Protein AF-D8V117-F1 (afdb_monomer)

Secondary structure (DSSP, 8-state):
-----HHHHHHHHTT------PPPHHHHHT-TTTHHHHHHHTTS---GGGSPPPPGGG-HHHHHHHHHHHHHHHHHHHHHTTS---HHHHHIIIIIS--

Organism: Heliothis virescens (NCBI:txid7102)

Nearest PDB structures (foldseek):
  8xok-assembly1_A  TM=5.931E-01  e=3.823E-03  Homo sapiens
  8iz8-assembly1_A  TM=5.152E-01  e=1.246E-03  Homo sapiens
  8xom-assembly1_A  TM=5.745E-01  e=3.823E-03  Homo sapiens
  8bwr-assembly1_A  TM=5.732E-01  e=3.823E-03  Homo sapiens
  8iz7-assembly1_A  TM=5.101E-01  e=5.679E-03  Homo sapiens

Structure (mmCIF, N/CA/C/O backbone):
data_AF-D8V117-F1
#
_entry.id   AF-D8V117-F1
#
loop_
_atom_site.group_PDB
_atom_site.id
_atom_site.type_symbol
_atom_site.label_atom_id
_atom_site.label_alt_id
_atom_site.label_comp_id
_atom_site.label_asym_id
_atom_site.label_entity_id
_atom_site.label_seq_id
_atom_site.pdbx_PDB_ins_code
_atom_site.Cartn_x
_atom_site.Cartn_y
_atom_site.Cartn_z
_atom_site.occupancy
_atom_site.B_iso_or_equiv
_atom_site.auth_seq_id
_atom_site.auth_comp_id
_atom_site.auth_asym_id
_atom_site.auth_atom_id
_atom_site.pdbx_PDB_model_num
ATOM 1 N N . MET A 1 1 ? 26.416 -51.433 -35.184 1.00 39.22 1 MET A N 1
ATOM 2 C CA . MET A 1 1 ? 25.433 -50.395 -34.805 1.00 39.22 1 MET A CA 1
ATOM 3 C C . MET A 1 1 ? 25.711 -50.003 -33.369 1.00 39.22 1 MET A C 1
ATOM 5 O O . MET A 1 1 ? 25.405 -50.771 -32.469 1.00 39.22 1 MET A O 1
ATOM 9 N N . GLY A 1 2 ? 26.419 -48.888 -33.180 1.00 43.41 2 GLY A N 1
ATOM 10 C CA . GLY A 1 2 ? 26.755 -48.360 -31.861 1.00 43.41 2 GLY A CA 1
ATOM 11 C C . GLY A 1 2 ? 25.537 -47.677 -31.257 1.00 43.41 2 GLY A C 1
ATOM 12 O O . GLY A 1 2 ? 24.941 -46.806 -31.883 1.00 43.41 2 GLY A O 1
ATOM 13 N N . VAL A 1 3 ? 25.145 -48.110 -30.064 1.00 50.38 3 VAL A N 1
ATOM 14 C CA . VAL A 1 3 ? 24.106 -47.445 -29.281 1.00 50.38 3 VAL A CA 1
ATOM 15 C C . VAL A 1 3 ? 24.774 -46.251 -28.606 1.00 50.38 3 VAL A C 1
ATOM 17 O O . VAL A 1 3 ? 25.422 -46.395 -27.571 1.00 50.38 3 VAL A O 1
ATOM 20 N N . GLU A 1 4 ? 24.692 -45.080 -29.236 1.00 49.06 4 GLU A N 1
ATOM 21 C CA . GLU A 1 4 ? 25.189 -43.843 -28.641 1.00 49.06 4 GLU A CA 1
ATOM 22 C C . GLU A 1 4 ? 24.379 -43.494 -27.389 1.00 49.06 4 GLU A C 1
ATOM 24 O O . GLU A 1 4 ? 23.152 -43.361 -27.391 1.00 49.06 4 GLU A O 1
ATOM 29 N N . ASN A 1 5 ? 25.119 -43.379 -26.291 1.00 55.41 5 ASN A N 1
ATOM 30 C CA . ASN A 1 5 ? 24.644 -43.112 -24.949 1.00 55.41 5 ASN A CA 1
ATOM 31 C C . ASN A 1 5 ? 24.207 -41.641 -24.825 1.00 55.41 5 ASN A C 1
ATOM 33 O O . ASN A 1 5 ? 24.985 -40.769 -24.436 1.00 55.41 5 ASN A O 1
ATOM 37 N N . LYS A 1 6 ? 22.933 -41.374 -25.138 1.00 52.19 6 LYS A N 1
ATOM 38 C CA . LYS A 1 6 ? 22.286 -40.054 -25.002 1.00 52.19 6 LYS A CA 1
ATOM 39 C C . LYS A 1 6 ? 22.298 -39.496 -23.568 1.00 52.19 6 LYS A C 1
ATOM 41 O O . LYS A 1 6 ? 22.046 -38.310 -23.384 1.00 52.19 6 LYS A O 1
ATOM 46 N N . ASN A 1 7 ? 22.632 -40.314 -22.565 1.00 48.72 7 ASN A N 1
ATOM 47 C CA . ASN A 1 7 ? 22.674 -39.902 -21.160 1.00 48.72 7 ASN A CA 1
ATOM 48 C C . ASN A 1 7 ? 23.983 -39.184 -20.789 1.00 48.72 7 ASN A C 1
ATOM 50 O O . ASN A 1 7 ? 24.019 -38.463 -19.797 1.00 48.72 7 ASN A O 1
ATOM 54 N N . ASN A 1 8 ? 25.054 -39.345 -21.579 1.00 49.50 8 ASN A N 1
ATOM 55 C CA . ASN A 1 8 ? 26.341 -38.699 -21.297 1.00 49.50 8 ASN A CA 1
ATOM 56 C C . ASN A 1 8 ? 26.422 -37.261 -21.846 1.00 49.50 8 ASN A C 1
ATOM 58 O O . ASN A 1 8 ? 27.095 -36.414 -21.268 1.00 49.50 8 ASN A O 1
A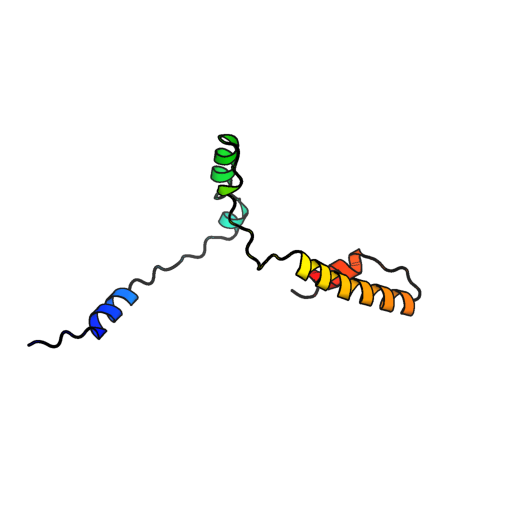TOM 62 N N . VAL A 1 9 ? 25.698 -36.965 -22.931 1.00 53.00 9 VAL A N 1
ATOM 63 C CA . VAL A 1 9 ? 25.672 -35.621 -23.542 1.00 53.00 9 VAL A CA 1
ATOM 64 C C . VAL A 1 9 ? 24.915 -34.631 -22.648 1.00 53.00 9 VAL A C 1
ATOM 66 O O . VAL A 1 9 ? 25.395 -33.531 -22.405 1.00 53.00 9 VAL A O 1
ATOM 69 N N . GLN A 1 10 ? 23.804 -35.064 -22.044 1.00 48.41 10 GLN A N 1
ATOM 70 C CA . GLN A 1 10 ? 23.004 -34.243 -21.122 1.00 48.41 10 GLN A CA 1
ATOM 71 C C . GLN A 1 10 ? 23.750 -33.926 -19.808 1.00 48.41 10 GLN A C 1
ATOM 73 O O . GLN A 1 10 ? 23.543 -32.873 -19.209 1.00 48.41 10 GLN A O 1
ATOM 78 N N . ASN A 1 11 ? 24.651 -34.811 -19.364 1.00 48.78 11 ASN A N 1
ATOM 79 C CA . ASN A 1 11 ? 25.415 -34.635 -18.123 1.00 48.78 11 ASN A CA 1
ATOM 80 C C . ASN A 1 11 ? 26.596 -33.651 -18.273 1.00 48.78 11 ASN A C 1
ATOM 82 O O . ASN A 1 11 ? 27.068 -33.088 -17.289 1.00 48.78 11 ASN A O 1
ATOM 86 N N . ALA A 1 12 ? 27.063 -33.403 -19.502 1.00 49.41 12 ALA A N 1
ATOM 87 C CA . ALA A 1 12 ? 28.132 -32.441 -19.773 1.00 49.41 12 ALA A CA 1
ATOM 88 C C . ALA A 1 12 ? 27.618 -30.988 -19.855 1.00 49.41 12 ALA A C 1
ATOM 90 O O . ALA A 1 12 ? 28.326 -30.054 -19.481 1.00 49.41 12 ALA A O 1
ATOM 91 N N . GLU A 1 13 ? 26.371 -30.788 -20.288 1.00 51.28 13 GLU A N 1
ATOM 92 C CA . GLU A 1 13 ? 25.769 -29.459 -20.476 1.00 51.28 13 GLU A CA 1
ATOM 93 C C . GLU A 1 13 ? 25.274 -28.834 -19.155 1.00 51.28 13 GLU A C 1
ATOM 95 O O . GLU A 1 13 ? 25.194 -27.611 -19.030 1.00 51.28 13 GLU A O 1
ATOM 100 N N . GLY A 1 14 ? 25.030 -29.658 -18.127 1.00 50.28 14 GLY A N 1
ATOM 101 C CA . GLY A 1 14 ? 24.667 -29.217 -16.773 1.00 50.28 14 GLY A CA 1
ATOM 102 C C . GLY A 1 14 ? 25.836 -28.713 -15.911 1.00 50.28 14 GLY A C 1
ATOM 103 O O . GLY A 1 14 ? 25.607 -28.157 -14.838 1.00 50.28 14 GLY A O 1
ATOM 104 N N . ALA A 1 15 ? 27.086 -28.872 -16.362 1.00 51.94 15 ALA A N 1
ATOM 105 C CA . ALA A 1 15 ? 28.285 -28.516 -15.594 1.00 51.94 15 ALA A CA 1
ATOM 106 C C . ALA A 1 15 ? 28.703 -27.036 -15.722 1.00 51.94 15 ALA A C 1
ATOM 108 O O . ALA A 1 15 ? 29.605 -26.580 -15.019 1.00 51.94 15 ALA A O 1
ATOM 109 N N . ALA A 1 16 ? 28.034 -26.251 -16.571 1.00 56.34 16 ALA A N 1
ATOM 110 C CA . ALA A 1 16 ? 28.245 -24.809 -16.679 1.00 56.34 16 ALA A CA 1
ATOM 111 C C . ALA A 1 16 ? 27.249 -24.040 -15.794 1.00 56.34 16 ALA A C 1
ATOM 113 O O . ALA A 1 16 ? 26.471 -23.208 -16.266 1.00 56.34 16 ALA A O 1
ATOM 114 N N . LEU A 1 17 ? 27.271 -24.310 -14.486 1.00 55.38 17 LEU A N 1
ATOM 115 C CA . LEU A 1 17 ? 26.579 -23.483 -13.499 1.00 55.38 17 LEU A CA 1
ATOM 116 C C . LEU A 1 17 ? 27.209 -22.083 -13.510 1.00 55.38 17 LEU A C 1
ATOM 118 O O . LEU A 1 17 ? 28.189 -21.812 -12.815 1.00 55.38 17 LEU A O 1
ATOM 122 N N . LYS A 1 18 ? 26.646 -21.177 -14.319 1.00 56.91 18 LYS A N 1
ATOM 123 C CA . LYS A 1 18 ? 26.919 -19.741 -14.233 1.00 56.91 18 LYS A CA 1
ATOM 124 C C . LYS A 1 18 ? 26.607 -19.309 -12.806 1.00 56.91 18 LYS A C 1
ATOM 126 O O . LYS A 1 18 ? 25.446 -19.227 -12.409 1.00 56.91 18 LYS A O 1
ATOM 131 N N . THR A 1 19 ? 27.649 -19.035 -12.033 1.00 61.16 19 THR A N 1
ATOM 132 C CA . THR A 1 19 ? 27.533 -18.460 -10.699 1.00 61.16 19 THR A CA 1
ATOM 133 C C . THR A 1 19 ? 26.869 -17.092 -10.833 1.00 61.16 19 THR A C 1
ATOM 135 O O . THR A 1 19 ? 27.489 -16.098 -11.209 1.00 61.16 19 THR A O 1
ATOM 138 N N . TYR A 1 20 ? 25.559 -17.034 -10.585 1.00 55.50 20 TYR A N 1
ATOM 139 C CA . TYR A 1 20 ? 24.810 -15.786 -10.641 1.00 55.50 20 TYR A CA 1
ATOM 140 C C . TYR A 1 20 ? 25.181 -14.961 -9.409 1.00 55.50 20 TYR A C 1
ATOM 142 O O . TYR A 1 20 ? 24.598 -15.091 -8.330 1.00 55.50 20 TYR A O 1
ATOM 150 N N . LYS A 1 21 ? 26.237 -14.159 -9.551 1.00 64.56 21 LYS A N 1
ATOM 151 C CA . LYS A 1 21 ? 26.727 -13.263 -8.507 1.00 64.56 21 LYS A CA 1
ATOM 152 C C . LYS A 1 21 ? 25.605 -12.272 -8.205 1.00 64.56 21 LYS A C 1
ATOM 154 O O . LYS A 1 21 ? 25.301 -11.410 -9.027 1.00 64.56 21 LYS A O 1
ATOM 159 N N . LYS A 1 22 ? 24.938 -12.441 -7.058 1.00 63.34 22 LYS A N 1
ATOM 160 C CA . LYS A 1 22 ? 23.845 -11.561 -6.627 1.00 63.34 22 LYS A CA 1
ATOM 161 C C . LYS A 1 22 ? 24.372 -10.119 -6.625 1.00 63.34 22 LYS A C 1
ATOM 163 O O . LYS A 1 22 ? 25.324 -9.844 -5.893 1.00 63.34 22 LYS A O 1
ATOM 168 N N . PRO A 1 23 ? 23.821 -9.215 -7.452 1.00 62.88 23 PRO A N 1
ATOM 169 C CA . PRO A 1 23 ? 24.304 -7.844 -7.504 1.00 62.88 23 PRO A CA 1
ATOM 170 C C . PRO A 1 23 ? 24.029 -7.148 -6.168 1.00 62.88 23 PRO A C 1
ATOM 172 O O . PRO A 1 23 ? 22.985 -7.375 -5.550 1.00 62.88 23 PRO A O 1
ATOM 175 N N . ASN A 1 24 ? 24.973 -6.309 -5.730 1.00 69.38 24 ASN A N 1
ATOM 176 C CA . ASN A 1 24 ? 24.852 -5.533 -4.498 1.00 69.38 24 ASN A CA 1
ATOM 177 C C . ASN A 1 24 ? 23.571 -4.690 -4.523 1.00 69.38 24 ASN A C 1
ATOM 179 O O . ASN A 1 24 ? 23.252 -4.055 -5.527 1.00 69.38 24 ASN A O 1
ATOM 183 N N . ILE A 1 25 ? 22.856 -4.665 -3.399 1.00 68.94 25 ILE A N 1
ATOM 184 C CA . ILE A 1 25 ? 21.546 -4.013 -3.235 1.00 68.94 25 ILE A CA 1
ATOM 185 C C . ILE A 1 25 ? 21.597 -2.536 -3.660 1.00 68.94 25 ILE A C 1
ATOM 187 O O . ILE A 1 25 ? 20.675 -2.048 -4.306 1.00 68.94 25 ILE A O 1
ATOM 191 N N . LEU A 1 26 ? 22.724 -1.859 -3.422 1.00 63.50 26 LEU A N 1
ATOM 192 C CA . LEU A 1 26 ? 22.961 -0.487 -3.874 1.00 63.50 26 LEU A CA 1
ATOM 193 C C . LEU A 1 26 ? 22.937 -0.354 -5.408 1.00 63.50 26 LEU A C 1
ATOM 195 O O . LEU A 1 26 ? 22.287 0.545 -5.924 1.00 63.50 26 LEU A O 1
ATOM 199 N N . SER A 1 27 ? 23.528 -1.287 -6.163 1.00 63.81 27 SER A N 1
ATOM 200 C CA . SER A 1 27 ? 23.450 -1.292 -7.637 1.00 63.81 27 SER A CA 1
ATOM 201 C C . SER A 1 27 ? 22.018 -1.491 -8.154 1.00 63.81 27 SER A C 1
ATOM 203 O O . SER A 1 27 ? 21.685 -0.995 -9.229 1.00 63.81 27 SER A O 1
ATOM 205 N N . ARG A 1 28 ? 21.161 -2.178 -7.387 1.00 62.94 28 ARG A N 1
ATOM 206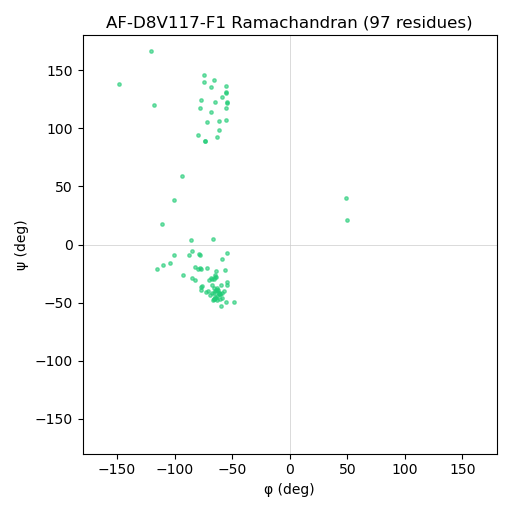 C CA . ARG A 1 28 ? 19.737 -2.350 -7.708 1.00 62.94 28 ARG A CA 1
ATOM 207 C C . ARG A 1 28 ? 18.919 -1.089 -7.403 1.00 62.94 28 ARG A C 1
ATOM 209 O O . ARG A 1 28 ? 18.037 -0.757 -8.192 1.00 62.94 28 ARG A O 1
ATOM 216 N N . ILE A 1 29 ? 19.223 -0.404 -6.295 1.00 65.75 29 ILE A N 1
ATOM 217 C CA . ILE A 1 29 ? 18.511 0.7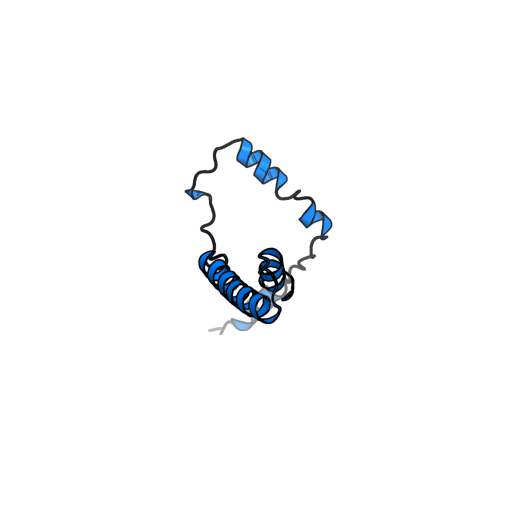94 -5.812 1.00 65.75 29 ILE A CA 1
ATOM 218 C C . ILE A 1 29 ? 18.890 2.050 -6.595 1.00 65.75 29 ILE A C 1
ATOM 220 O O . ILE A 1 29 ? 18.018 2.865 -6.869 1.00 65.75 29 ILE A O 1
ATOM 224 N N . PHE A 1 30 ? 20.151 2.203 -7.008 1.00 64.62 30 PHE A N 1
ATOM 225 C CA . PHE A 1 30 ? 20.604 3.402 -7.724 1.00 64.62 30 PHE A CA 1
ATOM 226 C C . PHE A 1 30 ? 19.985 3.576 -9.120 1.00 64.62 30 PHE A C 1
ATOM 228 O O . PHE A 1 30 ? 20.386 4.492 -9.831 1.00 64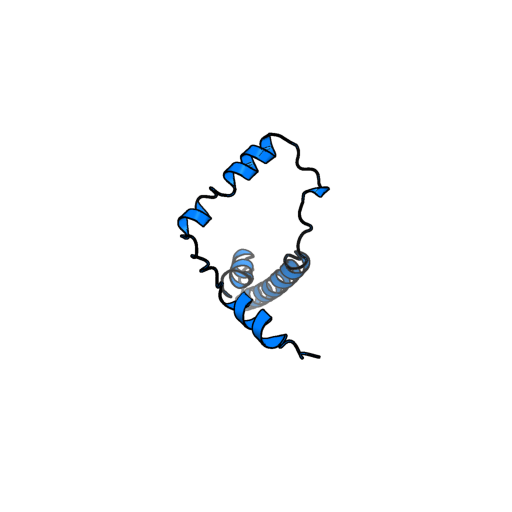.62 30 PHE A O 1
ATOM 235 N N . LEU A 1 31 ? 19.038 2.712 -9.529 1.00 64.38 31 LEU A N 1
ATOM 236 C CA . LEU A 1 31 ? 18.308 2.783 -10.801 1.00 64.38 31 LEU A CA 1
ATOM 237 C C . LEU A 1 31 ? 19.236 2.966 -12.009 1.00 64.38 31 LEU A C 1
ATOM 239 O O . LEU A 1 31 ? 18.799 3.371 -13.078 1.00 64.38 31 LEU A O 1
ATOM 243 N N . TRP A 1 32 ? 20.518 2.619 -11.873 1.00 64.75 32 TRP A N 1
ATOM 244 C CA . TRP A 1 32 ? 21.519 2.849 -12.909 1.00 64.75 32 TRP A CA 1
ATOM 245 C C . TRP A 1 32 ? 21.206 2.028 -14.165 1.00 64.75 32 TRP A C 1
ATOM 247 O O . TRP A 1 32 ? 21.533 2.424 -15.278 1.00 64.75 32 TRP A O 1
ATOM 257 N N . TRP A 1 33 ? 20.500 0.909 -13.979 1.00 67.62 33 TRP A N 1
ATOM 258 C CA . TRP A 1 33 ? 19.935 0.078 -15.039 1.00 67.62 33 TRP A CA 1
ATOM 259 C C . TRP A 1 33 ? 18.649 0.661 -15.670 1.00 67.62 33 TRP A C 1
ATOM 261 O O . TRP A 1 33 ? 18.335 0.318 -16.803 1.00 67.62 33 TRP A O 1
ATOM 271 N N . MET A 1 34 ? 17.939 1.568 -14.986 1.00 68.38 34 MET A N 1
ATOM 272 C CA . MET A 1 34 ? 16.759 2.307 -15.479 1.00 68.38 34 MET A CA 1
ATOM 273 C C . MET A 1 34 ? 17.110 3.661 -16.110 1.00 68.38 34 MET A C 1
ATOM 275 O O . MET A 1 34 ? 16.388 4.125 -16.985 1.00 68.38 34 MET A O 1
ATOM 279 N N . CYS A 1 35 ? 18.225 4.293 -15.731 1.00 73.00 35 CYS A N 1
ATOM 280 C CA . CYS A 1 35 ? 18.721 5.525 -16.356 1.00 73.00 35 CYS A CA 1
ATOM 281 C C . CYS A 1 35 ? 18.768 5.464 -17.900 1.00 73.00 35 CYS A C 1
ATOM 283 O O . CYS A 1 35 ? 18.228 6.371 -18.535 1.00 73.00 35 CYS A O 1
ATOM 285 N N . PRO A 1 36 ? 19.337 4.422 -18.546 1.00 68.69 36 PRO A N 1
ATOM 286 C CA . PRO A 1 36 ? 19.323 4.326 -20.008 1.00 68.69 36 PRO A CA 1
ATOM 287 C C . PRO A 1 36 ? 17.911 4.151 -20.587 1.00 68.69 36 PRO A C 1
ATOM 289 O O . PRO A 1 36 ? 17.643 4.642 -21.682 1.00 68.69 36 PRO A O 1
ATOM 292 N N . VAL A 1 37 ? 16.990 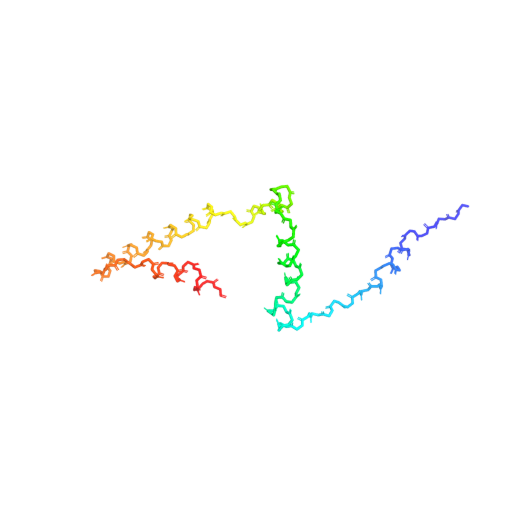3.520 -19.851 1.00 69.44 37 VAL A N 1
ATOM 293 C CA . VAL A 1 37 ? 15.581 3.363 -20.253 1.00 69.44 37 VAL A CA 1
ATOM 294 C C . VAL A 1 37 ? 14.857 4.710 -20.224 1.00 69.44 37 VAL A C 1
ATOM 296 O O . VAL A 1 37 ? 14.179 5.053 -21.185 1.00 69.44 37 VAL A O 1
ATOM 299 N N . LEU A 1 38 ? 15.073 5.525 -19.186 1.00 69.12 38 LEU A N 1
ATOM 300 C CA . LEU A 1 38 ? 14.512 6.879 -19.084 1.00 69.12 38 LEU A CA 1
ATOM 301 C C . LEU A 1 38 ? 15.066 7.821 -20.166 1.00 69.12 38 LEU A C 1
ATOM 303 O O . LEU A 1 38 ? 14.318 8.586 -20.769 1.00 69.12 38 LEU A O 1
ATOM 307 N N . ILE A 1 39 ? 16.366 7.730 -20.467 1.00 68.56 39 ILE A N 1
ATOM 308 C CA . ILE A 1 39 ? 16.999 8.500 -21.551 1.00 68.56 39 ILE A CA 1
ATOM 309 C C . ILE A 1 39 ? 16.452 8.072 -22.924 1.00 68.56 39 ILE A C 1
ATOM 311 O O . ILE A 1 39 ? 16.257 8.920 -23.795 1.00 68.56 39 ILE A O 1
ATOM 315 N N . THR A 1 40 ? 16.180 6.777 -23.115 1.00 63.53 40 THR A N 1
ATOM 316 C CA . THR A 1 40 ? 15.615 6.229 -24.361 1.00 63.53 40 THR A CA 1
ATOM 317 C C . THR A 1 40 ? 14.137 6.593 -24.523 1.00 63.53 40 THR A C 1
ATOM 319 O O . THR A 1 40 ? 13.736 7.019 -25.605 1.00 63.53 40 THR A O 1
ATOM 322 N N . GLY A 1 41 ? 13.346 6.540 -23.446 1.00 61.81 41 GLY A N 1
ATOM 323 C CA . GLY A 1 41 ? 11.9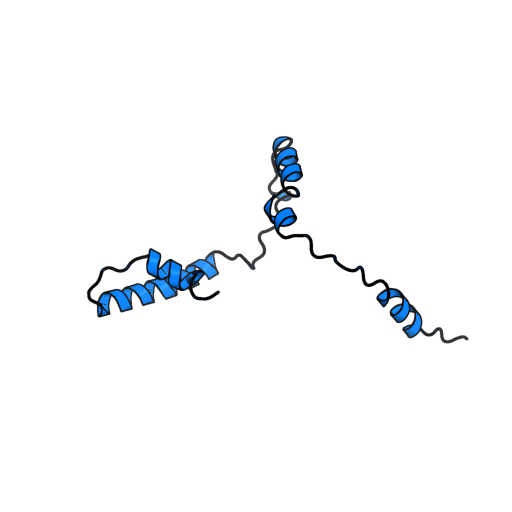47 6.989 -23.431 1.00 61.81 41 GLY A CA 1
ATOM 324 C C . GLY A 1 41 ? 11.777 8.491 -23.693 1.00 61.81 41 GLY A C 1
ATOM 325 O O . GLY A 1 41 ? 10.746 8.917 -24.193 1.00 61.81 41 GLY A O 1
ATOM 326 N N . ASN A 1 42 ? 12.811 9.305 -23.453 1.00 64.19 42 ASN A N 1
ATOM 327 C CA . ASN A 1 42 ? 12.820 10.729 -23.811 1.00 64.19 42 ASN A CA 1
ATOM 328 C C . ASN A 1 42 ? 13.102 10.991 -25.311 1.00 64.19 42 ASN A C 1
ATOM 330 O O . ASN A 1 42 ? 13.039 12.130 -25.767 1.00 64.19 42 ASN A O 1
ATOM 334 N N . ARG A 1 43 ? 13.470 9.962 -26.094 1.00 61.84 43 ARG A N 1
ATOM 335 C CA . ARG A 1 43 ? 13.814 10.075 -27.528 1.00 61.84 43 ARG A CA 1
ATOM 336 C C . ARG A 1 43 ? 12.711 9.567 -28.470 1.00 61.84 43 ARG A C 1
ATOM 338 O O . ARG A 1 43 ? 12.756 9.898 -29.653 1.00 61.84 43 ARG A O 1
ATOM 345 N N . ARG A 1 44 ? 11.736 8.795 -27.975 1.00 58.12 44 ARG A N 1
ATOM 346 C CA . ARG A 1 44 ? 10.568 8.285 -28.719 1.00 58.12 44 ARG A CA 1
ATOM 347 C C . ARG A 1 44 ? 9.369 8.160 -27.774 1.00 58.12 44 ARG A C 1
ATOM 349 O O . ARG A 1 44 ? 9.545 7.666 -26.667 1.00 58.12 44 ARG A O 1
ATOM 356 N N . ASN A 1 45 ? 8.171 8.549 -28.221 1.00 57.16 45 ASN A N 1
ATOM 357 C CA . ASN A 1 45 ? 6.934 8.196 -27.514 1.00 57.16 45 ASN A CA 1
ATOM 358 C C . ASN A 1 45 ? 6.836 6.668 -27.441 1.00 57.16 45 ASN A C 1
ATOM 360 O O . ASN A 1 45 ? 6.973 5.996 -28.461 1.00 57.16 45 ASN A O 1
ATOM 364 N N . VAL A 1 46 ? 6.644 6.140 -26.237 1.00 57.28 46 VAL A N 1
ATOM 365 C CA . VAL A 1 46 ? 6.417 4.712 -26.002 1.00 57.28 46 VAL A CA 1
ATOM 366 C C . VAL A 1 46 ? 5.047 4.368 -26.594 1.00 57.28 46 VAL A C 1
ATOM 368 O O . VAL A 1 46 ? 4.039 4.900 -26.133 1.00 57.28 46 VAL A O 1
ATOM 371 N N . GLU A 1 47 ? 5.007 3.548 -27.647 1.00 60.25 47 GLU A N 1
ATOM 372 C CA . GLU A 1 47 ? 3.750 3.030 -28.204 1.00 60.25 47 GLU A CA 1
ATOM 373 C C . GLU A 1 47 ? 3.187 1.937 -27.282 1.00 60.25 47 GLU A C 1
ATOM 375 O O . GLU A 1 47 ? 3.941 1.180 -26.670 1.00 60.25 47 GLU A O 1
ATOM 380 N N . GLU A 1 48 ? 1.857 1.835 -27.175 1.00 57.84 48 GLU A N 1
ATOM 381 C CA . GLU A 1 48 ? 1.169 0.869 -26.295 1.00 57.84 48 GLU A CA 1
ATOM 382 C C . GLU A 1 48 ? 1.572 -0.594 -26.563 1.00 57.84 48 GLU A C 1
ATOM 384 O O . GLU A 1 48 ? 1.465 -1.437 -25.676 1.00 57.84 48 GLU A O 1
ATOM 389 N N . SER A 1 49 ? 2.096 -0.891 -27.757 1.00 59.44 49 SER A N 1
ATOM 390 C CA . SER A 1 49 ? 2.619 -2.202 -28.152 1.00 59.44 49 SER A CA 1
ATOM 391 C C . SER A 1 49 ? 3.951 -2.593 -27.498 1.00 59.44 49 SER A C 1
ATOM 393 O O . SER A 1 49 ? 4.264 -3.780 -27.464 1.00 59.44 49 SER A O 1
ATOM 395 N N . ASP A 1 50 ? 4.727 -1.632 -26.983 1.00 61.59 50 ASP A N 1
ATOM 396 C CA . ASP A 1 50 ? 5.985 -1.885 -26.254 1.00 61.59 50 ASP A CA 1
ATOM 397 C C . ASP A 1 50 ? 5.756 -2.122 -24.750 1.00 61.59 50 ASP A C 1
ATOM 399 O O . ASP A 1 50 ? 6.673 -2.511 -24.017 1.00 61.59 50 ASP A O 1
ATOM 403 N N . LEU A 1 51 ? 4.533 -1.896 -24.262 1.00 68.44 51 LEU A N 1
ATOM 404 C CA . LEU A 1 51 ? 4.183 -2.155 -22.874 1.00 68.44 51 LEU A CA 1
ATOM 405 C C . LEU A 1 51 ? 3.969 -3.656 -22.688 1.00 68.44 51 LEU A C 1
ATOM 407 O O . LEU A 1 51 ? 3.072 -4.262 -23.272 1.00 68.44 51 LEU A O 1
ATOM 411 N N . ILE A 1 52 ? 4.803 -4.264 -21.842 1.00 64.62 52 ILE A N 1
ATOM 412 C CA . ILE A 1 52 ? 4.613 -5.648 -21.405 1.00 64.62 52 ILE A CA 1
ATOM 413 C C . ILE A 1 52 ? 3.191 -5.742 -20.837 1.00 64.62 52 ILE A C 1
ATOM 415 O O . ILE A 1 52 ? 2.879 -4.988 -19.906 1.00 64.62 52 ILE A O 1
ATOM 419 N N . PRO A 1 53 ? 2.329 -6.631 -21.367 1.00 63.41 53 PRO A N 1
ATOM 420 C CA . PRO A 1 53 ? 0.968 -6.753 -20.880 1.00 63.41 53 PRO A CA 1
ATOM 421 C C . PRO A 1 53 ? 1.027 -7.026 -19.375 1.00 63.41 53 PRO A C 1
ATOM 423 O O . PRO A 1 53 ? 1.815 -7.884 -18.948 1.00 63.41 53 PRO A O 1
ATOM 426 N N . PRO A 1 54 ? 0.267 -6.274 -18.559 1.00 62.19 54 PRO A N 1
ATOM 427 C CA . PRO A 1 54 ? 0.329 -6.409 -17.118 1.00 62.19 54 PRO A CA 1
ATOM 428 C C . PRO A 1 54 ? 0.077 -7.871 -16.772 1.00 62.19 54 PRO A C 1
ATOM 430 O O . PRO A 1 54 ? -0.928 -8.465 -17.162 1.00 62.19 54 PRO A O 1
ATOM 433 N N . SER A 1 55 ? 1.041 -8.478 -16.083 1.00 62.91 55 SER A N 1
ATOM 434 C CA . SER A 1 55 ? 0.869 -9.836 -15.591 1.00 62.91 55 SER A CA 1
ATOM 435 C C . SER A 1 55 ? -0.396 -9.870 -14.737 1.00 62.91 55 SER A C 1
ATOM 437 O O . SER A 1 55 ? -0.536 -9.055 -13.823 1.00 62.91 55 SER A O 1
ATOM 439 N N . ASN A 1 56 ? -1.278 -10.843 -14.985 1.00 60.91 56 ASN A N 1
ATOM 440 C CA . ASN A 1 56 ? -2.490 -11.093 -14.188 1.00 60.91 56 ASN A CA 1
ATOM 441 C C . ASN A 1 56 ? -2.199 -11.287 -12.682 1.00 60.91 56 ASN A C 1
ATOM 443 O O . ASN A 1 56 ? -3.114 -11.389 -11.870 1.00 60.91 56 ASN A O 1
ATOM 447 N N . LEU A 1 57 ? -0.922 -11.364 -12.295 1.00 59.62 57 LEU A N 1
ATOM 448 C CA . LEU A 1 57 ? -0.458 -11.366 -10.914 1.00 59.62 57 LEU A CA 1
ATOM 449 C C . LEU A 1 57 ? -0.740 -10.043 -10.171 1.00 59.62 57 LEU A C 1
ATOM 451 O O . LEU A 1 57 ? -0.915 -10.078 -8.956 1.00 59.62 57 LEU A O 1
ATOM 455 N N . TYR A 1 58 ? -0.809 -8.908 -10.878 1.00 59.31 58 TYR A N 1
ATOM 456 C CA . TYR A 1 58 ? -1.052 -7.565 -10.320 1.00 59.31 58 TYR A CA 1
ATOM 457 C C . TYR A 1 58 ? -2.503 -7.116 -10.507 1.00 59.31 58 TYR A C 1
ATOM 459 O O . TYR A 1 58 ? -2.776 -5.968 -10.856 1.00 59.31 58 TYR A O 1
ATOM 467 N N . ASN A 1 59 ? -3.438 -8.053 -10.361 1.00 71.06 59 ASN A N 1
ATOM 468 C CA . ASN A 1 59 ? -4.839 -7.777 -10.624 1.00 71.06 59 ASN A CA 1
ATOM 469 C C . ASN A 1 59 ? -5.417 -6.881 -9.520 1.00 71.06 59 ASN A C 1
ATOM 471 O O . ASN A 1 59 ? -5.671 -7.355 -8.407 1.00 71.06 59 ASN A O 1
ATOM 475 N N . SER A 1 60 ? -5.621 -5.600 -9.843 1.00 77.31 60 SER A N 1
ATOM 476 C CA . SER A 1 60 ? -6.107 -4.557 -8.929 1.00 77.31 60 SER A CA 1
ATOM 477 C C . SER A 1 60 ? -7.418 -4.940 -8.247 1.00 77.31 60 SER A C 1
ATOM 479 O O . SER A 1 60 ? -7.616 -4.619 -7.079 1.00 77.31 60 SER A O 1
ATOM 481 N N . GLU A 1 61 ? -8.260 -5.69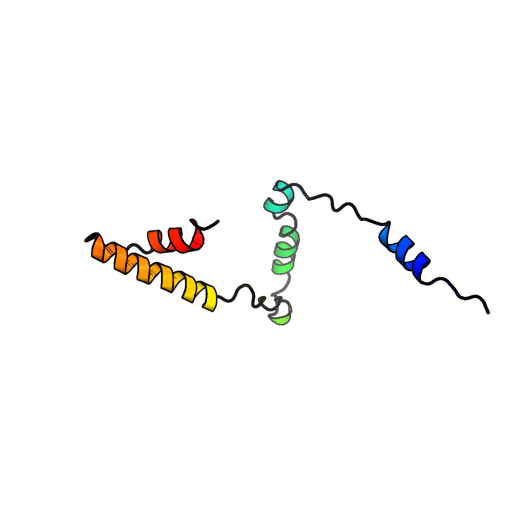9 -8.941 1.00 80.31 61 GLU A N 1
ATOM 482 C CA . GLU A 1 61 ? -9.501 -6.274 -8.428 1.00 80.31 61 GLU A CA 1
ATOM 483 C C . GLU A 1 61 ? -9.265 -7.118 -7.167 1.00 80.31 61 GLU A C 1
ATOM 485 O O . GLU A 1 61 ? -9.865 -6.873 -6.123 1.00 80.31 61 GLU A O 1
ATOM 490 N N . ARG A 1 62 ? -8.287 -8.032 -7.203 1.00 82.25 62 ARG A N 1
ATOM 491 C CA . ARG A 1 62 ? -7.984 -8.915 -6.067 1.00 82.25 62 ARG A CA 1
ATOM 492 C C . ARG A 1 62 ? -7.400 -8.149 -4.877 1.00 82.25 62 ARG A C 1
ATOM 494 O O . ARG A 1 62 ? -7.541 -8.576 -3.735 1.00 82.25 62 ARG A O 1
ATOM 501 N N . GLN A 1 63 ? -6.701 -7.042 -5.128 1.00 84.25 63 GLN A N 1
ATOM 502 C CA . GLN A 1 63 ? -6.192 -6.163 -4.069 1.00 8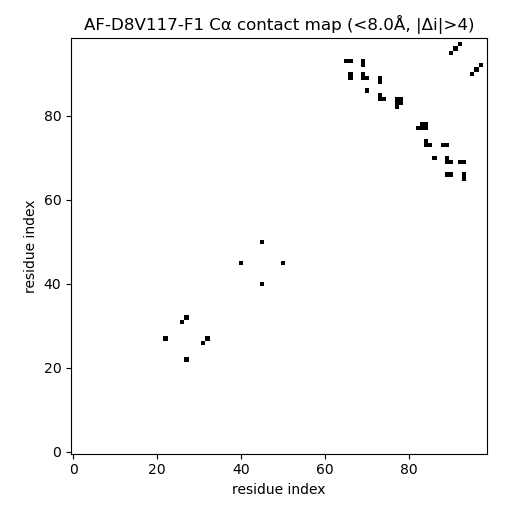4.25 63 GLN A CA 1
ATOM 503 C C . GLN A 1 63 ? -7.321 -5.304 -3.479 1.00 84.25 63 GLN A C 1
ATOM 505 O O . GLN A 1 63 ? -7.353 -5.089 -2.267 1.00 84.25 63 GLN A O 1
ATOM 510 N N . GLY A 1 64 ? -8.270 -4.874 -4.315 1.00 87.44 64 GLY A N 1
ATOM 511 C CA . GLY A 1 64 ? -9.490 -4.186 -3.899 1.00 87.44 64 GLY A CA 1
ATOM 512 C C . GLY A 1 64 ? -10.335 -5.045 -2.963 1.00 87.44 64 GLY A C 1
ATOM 513 O O . GLY A 1 64 ? -10.596 -4.623 -1.839 1.00 87.44 64 GLY A O 1
ATOM 514 N N . GLU A 1 65 ? -10.652 -6.280 -3.364 1.00 87.69 65 GLU A N 1
ATOM 515 C CA . GLU A 1 65 ? -11.392 -7.235 -2.523 1.00 87.69 65 GLU A CA 1
ATOM 516 C C . GLU A 1 65 ? -10.687 -7.503 -1.188 1.00 87.69 65 GLU A C 1
ATOM 518 O O . GLU A 1 65 ? -11.320 -7.622 -0.138 1.00 87.69 65 GLU A O 1
ATOM 523 N N . TYR A 1 66 ? -9.355 -7.609 -1.208 1.00 87.44 66 TYR A N 1
ATOM 524 C CA . TYR A 1 66 ? -8.577 -7.841 0.003 1.00 87.44 66 TYR A CA 1
ATOM 525 C C . TYR A 1 66 ? -8.668 -6.648 0.959 1.00 87.44 66 TYR A C 1
ATOM 527 O O . TYR A 1 66 ? -8.958 -6.834 2.138 1.00 87.44 66 TYR A O 1
ATOM 535 N N . LEU A 1 67 ? -8.496 -5.422 0.456 1.00 91.50 67 LEU A N 1
ATOM 536 C CA . LEU A 1 67 ? -8.651 -4.204 1.255 1.00 91.50 67 LEU A CA 1
ATOM 537 C C . LEU A 1 67 ? -10.076 -4.059 1.803 1.00 91.50 67 LEU A C 1
ATOM 539 O O . LEU A 1 67 ? -10.239 -3.705 2.969 1.00 91.50 67 LEU A O 1
ATOM 543 N N . GLU A 1 68 ? -11.091 -4.353 0.991 1.00 92.12 68 GLU A N 1
ATOM 544 C CA . GLU A 1 68 ? -12.497 -4.262 1.387 1.00 92.12 68 GLU A CA 1
ATOM 545 C C . GLU A 1 68 ? -12.809 -5.165 2.588 1.00 92.12 68 GLU A C 1
ATOM 547 O O . GLU A 1 68 ? -13.441 -4.724 3.548 1.00 92.12 68 GLU A O 1
ATOM 552 N N . ARG A 1 69 ? -12.273 -6.393 2.611 1.00 92.12 69 ARG A N 1
ATOM 553 C CA . ARG A 1 69 ? -12.418 -7.301 3.763 1.00 92.12 69 ARG A CA 1
ATOM 554 C C . ARG A 1 69 ? -11.857 -6.703 5.056 1.00 92.12 69 ARG A C 1
ATOM 556 O O . ARG A 1 69 ? -12.530 -6.738 6.085 1.00 92.12 69 ARG A O 1
ATOM 563 N N . TYR A 1 70 ? -10.654 -6.125 5.014 1.00 91.25 70 TYR A N 1
ATOM 564 C CA . TYR A 1 70 ? -10.052 -5.480 6.192 1.00 91.25 70 TYR A CA 1
ATOM 565 C C . TYR A 1 70 ? -10.763 -4.188 6.588 1.00 91.25 70 TYR A C 1
ATOM 567 O O . TYR A 1 70 ? -10.792 -3.842 7.769 1.00 91.25 70 TYR A O 1
ATOM 575 N N . TRP A 1 71 ? -11.338 -3.474 5.622 1.00 93.75 71 TRP A N 1
ATOM 576 C CA . TRP A 1 71 ? -12.136 -2.284 5.880 1.00 93.75 71 TRP A CA 1
ATOM 577 C C . TRP A 1 71 ? -13.421 -2.619 6.640 1.00 93.75 71 TRP A C 1
ATOM 579 O O . TRP A 1 71 ? -13.701 -1.993 7.660 1.00 93.75 71 TRP A O 1
ATOM 589 N N . LEU A 1 72 ? -14.150 -3.656 6.215 1.00 94.25 72 LEU A N 1
ATOM 590 C CA . LEU A 1 72 ? -15.346 -4.133 6.918 1.00 94.25 72 LEU A CA 1
ATOM 591 C C . LEU A 1 72 ? -15.022 -4.584 8.350 1.00 94.25 72 LEU A C 1
ATOM 593 O O . LEU A 1 72 ? -15.726 -4.209 9.286 1.00 94.25 72 LEU A O 1
ATOM 597 N N . GLN A 1 73 ? -13.912 -5.302 8.537 1.00 91.88 73 GLN A N 1
ATOM 598 C CA . GLN A 1 73 ? -13.442 -5.702 9.865 1.00 91.88 73 GLN A CA 1
ATOM 599 C C . GLN A 1 73 ? -13.073 -4.493 10.745 1.00 91.88 73 GLN A C 1
ATOM 601 O O . GLN A 1 73 ? -13.350 -4.472 11.941 1.00 91.88 73 GLN A O 1
ATOM 606 N N . GLU A 1 74 ? -12.447 -3.460 10.173 1.00 92.38 74 GLU A N 1
ATOM 607 C CA . GLU A 1 74 ? -12.119 -2.233 10.903 1.00 92.38 74 GLU A CA 1
ATOM 608 C C . GLU A 1 74 ? -13.375 -1.443 11.299 1.00 92.38 74 GLU A C 1
ATOM 610 O O . GLU A 1 74 ? -13.392 -0.875 12.389 1.00 92.38 74 GLU A O 1
ATOM 615 N N . ILE A 1 75 ? -14.427 -1.440 10.472 1.00 93.25 75 ILE A N 1
ATOM 616 C CA . ILE A 1 75 ? -15.731 -0.844 10.807 1.00 93.25 75 ILE A CA 1
ATOM 617 C C . ILE A 1 75 ? -16.382 -1.579 11.982 1.00 93.25 75 ILE A C 1
ATOM 619 O O . ILE A 1 75 ? -16.865 -0.937 12.918 1.00 93.25 75 ILE A O 1
ATOM 623 N N . GLU A 1 76 ? -16.378 -2.912 11.962 1.00 93.19 76 GLU A N 1
ATOM 624 C CA . GLU A 1 76 ? -16.932 -3.730 13.043 1.00 93.19 76 GLU A CA 1
ATOM 625 C C . GLU A 1 76 ? -16.167 -3.500 14.356 1.00 93.19 76 GLU A C 1
ATOM 627 O O . GLU A 1 76 ? -16.763 -3.196 15.391 1.00 93.19 76 GLU A O 1
ATOM 632 N N . ASN A 1 77 ? -14.833 -3.529 14.310 1.00 89.31 77 ASN A N 1
ATOM 633 C CA . ASN A 1 77 ? -13.992 -3.221 15.466 1.00 89.31 77 ASN A CA 1
ATOM 634 C C . ASN A 1 77 ? -14.196 -1.790 15.978 1.00 89.31 77 ASN A C 1
ATOM 636 O O . ASN A 1 77 ? -14.257 -1.580 17.186 1.00 89.31 77 ASN A O 1
ATOM 640 N N . ALA A 1 78 ? -14.295 -0.805 15.084 1.00 90.56 78 ALA A N 1
ATOM 641 C CA . ALA A 1 78 ? -14.505 0.587 15.463 1.00 90.56 78 ALA A CA 1
ATOM 642 C C . ALA A 1 78 ? -15.864 0.787 16.150 1.00 90.56 78 ALA A C 1
ATOM 644 O O . ALA A 1 78 ? -15.946 1.487 17.157 1.00 90.56 78 ALA A O 1
ATOM 645 N N . THR A 1 79 ? -16.895 0.095 15.662 1.00 91.38 79 THR A N 1
ATOM 646 C CA . THR A 1 79 ? -18.237 0.095 16.256 1.00 91.38 79 THR A CA 1
ATOM 647 C C . THR A 1 79 ? -18.221 -0.527 17.655 1.00 91.38 79 THR A C 1
ATOM 649 O O . THR A 1 79 ? -18.756 0.059 18.593 1.00 91.38 79 THR A O 1
ATOM 652 N N . ASN A 1 80 ? -17.541 -1.666 17.829 1.00 91.19 80 ASN A N 1
ATOM 653 C CA . ASN A 1 80 ? -17.381 -2.322 19.133 1.00 91.19 80 ASN A CA 1
ATOM 654 C C . ASN A 1 80 ? -16.598 -1.458 20.139 1.00 91.19 80 ASN A C 1
ATOM 656 O O . ASN A 1 80 ? -16.920 -1.421 21.325 1.00 91.19 80 ASN A O 1
ATOM 660 N N . GLU A 1 81 ? -15.584 -0.735 19.667 1.00 90.75 81 GLU A N 1
ATOM 661 C CA . GLU A 1 81 ? -14.741 0.147 20.481 1.00 90.75 81 GLU A CA 1
ATOM 662 C C . GLU A 1 81 ? -15.335 1.564 20.662 1.00 90.75 81 GLU A C 1
ATOM 664 O O . GLU A 1 81 ? -14.689 2.409 21.279 1.00 90.75 81 GLU A O 1
ATOM 669 N N . ASN A 1 82 ? -16.549 1.839 20.151 1.00 89.44 82 ASN A N 1
ATOM 670 C CA . ASN A 1 82 ? -17.184 3.171 20.130 1.00 89.44 82 ASN A CA 1
ATOM 671 C C . ASN A 1 82 ? -16.255 4.285 19.602 1.00 89.44 82 ASN A C 1
ATOM 673 O O . ASN A 1 82 ? -16.227 5.403 20.120 1.00 89.44 82 ASN A O 1
ATOM 677 N N . ARG A 1 83 ? -15.474 3.979 18.565 1.00 91.12 83 ARG A N 1
ATOM 678 C CA . ARG A 1 83 ? -14.567 4.926 17.907 1.00 91.12 83 ARG A CA 1
ATOM 679 C C . ARG A 1 83 ? -14.914 5.085 16.437 1.00 91.12 83 ARG A C 1
ATOM 681 O O . ARG A 1 83 ? -15.602 4.259 15.847 1.00 91.12 83 ARG A O 1
ATOM 688 N N . GLU A 1 84 ? -14.343 6.104 15.812 1.00 89.00 84 GLU A N 1
ATOM 689 C CA . GLU A 1 84 ? -14.459 6.266 14.367 1.00 89.00 84 GLU A CA 1
ATOM 690 C C . GLU A 1 84 ? -13.560 5.259 13.613 1.00 89.00 84 GLU A C 1
ATOM 692 O O . GLU A 1 84 ? -12.421 4.979 14.035 1.00 89.00 84 GLU A O 1
ATOM 697 N N . PRO A 1 85 ? -14.052 4.678 12.501 1.00 89.44 85 PRO A N 1
ATOM 698 C CA . PRO A 1 85 ? -13.252 3.810 11.649 1.00 89.44 85 PRO A CA 1
ATOM 699 C C . PRO A 1 85 ? -12.171 4.626 10.934 1.00 89.44 85 PRO A C 1
ATOM 701 O O . PRO A 1 85 ? -12.426 5.707 10.407 1.00 89.44 85 PRO A O 1
ATOM 704 N N . SER A 1 86 ? -10.944 4.101 10.894 1.00 90.56 86 SER A N 1
ATOM 705 C CA . SER A 1 86 ? -9.813 4.776 10.253 1.00 90.56 86 SER A CA 1
ATOM 706 C C . SER A 1 86 ? -9.284 3.952 9.090 1.00 90.56 86 SER A C 1
ATOM 708 O O . SER A 1 86 ? -8.803 2.832 9.272 1.00 90.56 86 SER A O 1
ATOM 710 N N . LEU A 1 87 ? -9.312 4.534 7.890 1.00 88.94 87 LEU A N 1
ATOM 711 C CA . LEU A 1 87 ? -8.820 3.880 6.675 1.00 88.94 87 LEU A CA 1
ATOM 712 C C . LEU A 1 87 ? -7.335 3.521 6.784 1.00 88.94 87 LEU A C 1
ATOM 714 O O . LEU A 1 87 ? -6.912 2.468 6.314 1.00 88.94 87 LEU A O 1
ATOM 718 N N . TRP A 1 88 ? -6.548 4.359 7.461 1.00 88.50 88 TRP A N 1
ATOM 719 C CA . TRP A 1 88 ? -5.123 4.119 7.663 1.00 88.50 88 TRP A CA 1
ATOM 720 C C . TRP A 1 88 ? -4.853 2.847 8.474 1.00 88.50 88 TRP A C 1
ATOM 722 O O . TRP A 1 88 ? -3.961 2.077 8.128 1.00 88.50 88 TRP A O 1
ATOM 732 N N . LYS A 1 89 ? -5.668 2.572 9.501 1.00 85.62 89 LYS A N 1
ATOM 733 C CA . LYS A 1 89 ? -5.574 1.330 10.283 1.00 85.62 89 LYS A CA 1
ATOM 734 C C . LYS A 1 89 ? -5.915 0.101 9.441 1.00 85.62 89 LYS A C 1
ATOM 736 O O . LYS A 1 89 ? -5.207 -0.901 9.529 1.00 85.62 89 LYS A O 1
ATOM 741 N N . ALA A 1 90 ? -6.949 0.186 8.602 1.00 90.00 90 ALA A N 1
ATOM 742 C CA . ALA A 1 90 ? -7.304 -0.891 7.678 1.00 90.00 90 ALA A CA 1
ATOM 743 C C . ALA A 1 90 ? -6.186 -1.153 6.651 1.00 90.00 90 ALA A C 1
ATOM 745 O O . ALA A 1 90 ? -5.793 -2.300 6.453 1.00 90.00 90 ALA A O 1
ATOM 746 N N . LEU A 1 91 ? -5.601 -0.097 6.075 1.00 89.81 91 LEU A N 1
ATOM 747 C CA . LEU A 1 91 ? -4.449 -0.172 5.165 1.00 89.81 91 LEU A CA 1
ATOM 748 C C . LEU A 1 91 ? -3.218 -0.801 5.826 1.00 89.81 91 LEU A C 1
ATOM 750 O O . LEU A 1 91 ? -2.596 -1.691 5.247 1.00 89.81 91 LEU A O 1
ATOM 754 N N . GLN A 1 92 ? -2.879 -0.366 7.043 1.00 87.75 92 GLN A N 1
ATOM 755 C CA . GLN A 1 92 ? -1.762 -0.930 7.800 1.00 87.75 92 GLN A CA 1
ATOM 756 C C . GLN A 1 92 ? -1.969 -2.420 8.087 1.00 87.75 92 GLN A C 1
ATOM 758 O O . GLN A 1 92 ? -1.045 -3.211 7.912 1.00 87.75 92 GLN A O 1
ATOM 763 N N . ARG A 1 93 ? -3.180 -2.829 8.472 1.00 83.19 93 ARG A N 1
ATOM 764 C CA . ARG A 1 93 ? -3.491 -4.244 8.711 1.00 83.19 93 ARG A CA 1
ATOM 765 C C . ARG A 1 93 ? -3.463 -5.083 7.438 1.00 83.19 93 ARG A C 1
ATOM 767 O O . ARG A 1 93 ? -2.918 -6.180 7.471 1.00 83.19 93 ARG A O 1
ATOM 774 N N . ALA A 1 94 ? -4.005 -4.569 6.337 1.00 86.81 94 ALA A N 1
ATOM 775 C CA . ALA A 1 94 ? -4.042 -5.286 5.069 1.00 86.81 94 ALA A CA 1
ATOM 776 C C . ALA A 1 94 ? -2.633 -5.487 4.484 1.00 86.81 94 ALA A C 1
ATOM 778 O O . ALA A 1 94 ? -2.281 -6.597 4.096 1.00 86.81 94 ALA A O 1
ATOM 779 N N . TYR A 1 95 ? -1.802 -4.442 4.441 1.00 84.00 95 TYR A N 1
ATOM 780 C CA . TYR A 1 95 ? -0.569 -4.469 3.641 1.00 84.00 95 TYR A CA 1
ATOM 781 C C . TYR A 1 95 ? 0.734 -4.398 4.439 1.00 84.00 95 TYR A C 1
ATOM 783 O O . TYR A 1 95 ? 1.774 -4.785 3.915 1.00 84.00 95 TYR A O 1
ATOM 791 N N . LEU A 1 96 ? 0.710 -3.898 5.676 1.00 79.94 96 LEU A N 1
ATOM 792 C CA . LEU A 1 96 ? 1.932 -3.612 6.443 1.00 79.94 96 LE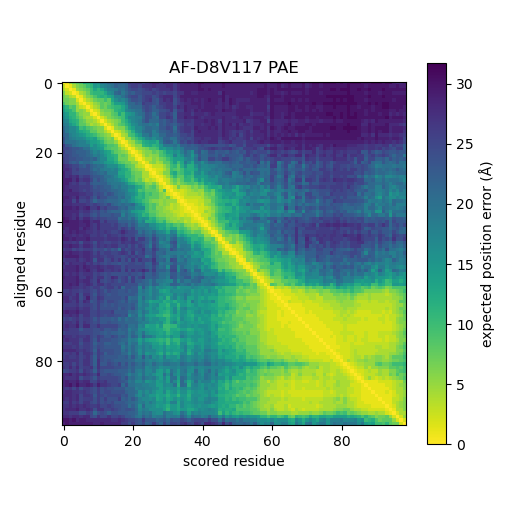U A CA 1
ATOM 793 C C . LEU A 1 96 ? 2.149 -4.560 7.627 1.00 79.94 96 LEU A C 1
ATOM 795 O O . LEU A 1 96 ? 3.264 -4.643 8.125 1.00 79.94 96 LEU A O 1
ATOM 799 N N . PHE A 1 97 ? 1.115 -5.276 8.075 1.00 67.69 97 PHE A N 1
ATOM 800 C CA . PHE A 1 97 ? 1.188 -6.159 9.245 1.00 67.69 97 PHE A CA 1
ATOM 801 C C . PHE A 1 97 ? 1.346 -7.655 8.897 1.00 67.69 97 PHE A C 1
ATOM 803 O O . PHE A 1 97 ? 1.595 -8.465 9.782 1.00 67.69 97 PHE A O 1
ATOM 810 N N . MET A 1 98 ? 1.220 -8.030 7.618 1.00 51.62 98 MET A N 1
ATOM 811 C CA . MET A 1 98 ? 1.256 -9.424 7.134 1.00 51.62 98 MET A CA 1
ATOM 812 C C . MET A 1 98 ? 2.516 -9.748 6.295 1.00 51.62 98 MET A C 1
ATOM 814 O O . MET A 1 98 ? 2.517 -10.719 5.539 1.00 51.62 98 MET A O 1
ATOM 818 N N . SER A 1 99 ? 3.573 -8.932 6.387 1.00 50.06 99 SER A N 1
ATOM 819 C CA . SER A 1 99 ? 4.901 -9.214 5.810 1.00 50.06 99 SER A CA 1
ATOM 820 C C . SER A 1 99 ? 5.929 -9.402 6.909 1.00 50.06 99 SER A C 1
ATOM 822 O O . SER A 1 99 ? 6.859 -10.195 6.649 1.00 50.06 99 SER A O 1
#

Solvent-accessible surface area (backbone atoms only — not comparable to full-atom values): 6326 Å² total; per-residue (Å²): 137,83,84,77,65,71,71,60,62,62,59,61,69,67,69,71,72,74,79,78,73,79,74,58,67,64,66,65,68,66,40,64,81,45,49,62,52,56,60,49,54,75,73,45,86,84,54,79,86,76,54,76,75,80,58,80,86,71,42,62,65,65,54,49,57,50,46,49,55,36,41,54,52,37,44,53,51,15,59,77,68,77,44,81,64,54,68,66,59,23,50,40,55,60,70,66,68,77,119

pLDDT: mean 70.45, std 15.44, range [39.22, 94.25]

Mean predicted aligned error: 17.22 Å

Foldseek 3Di:
DDPPDPPVVVVVVVPPPPPPPPDDVCVVVVCPVVVVVVVVCVVDPDDPVNDDPPPCVVVVVVLVVLLVVLQVVQVVVCVVVVHDRDSVVSVCVRPVVPD

Radius of gyration: 25.7 Å; Cα contacts (8 Å, |Δi|>4): 28; chains: 1; bounding box: 46×61×55 Å

Sequence (99 aa):
MGVENKNNVQNAEGAALKTYKKPNILSRIFLWWMCPVLITGNRRNVEESDLIPPSNLYNSERQGEYLERYWLQEIENATNENREPSLWKALQRAYLFMS